Protein AF-A0A1Y0BQH1-F1 (afdb_monomer_lite)

Sequence (44 aa):
MKVVEGDYRTGKMSAAKVSDSDLQAGYALACRLFPAGNLVIAVE

pLDDT: mean 73.61, std 6.1, range [59.81, 84.25]

Structure (mmCIF, N/CA/C/O backbone):
data_AF-A0A1Y0BQH1-F1
#
_entry.id   AF-A0A1Y0BQH1-F1
#
loop_
_atom_site.group_PDB
_atom_site.id
_atom_site.type_symbol
_atom_site.label_atom_id
_atom_site.label_alt_id
_atom_site.label_comp_id
_atom_site.label_asym_id
_atom_site.label_entity_id
_atom_site.label_seq_id
_atom_site.pdbx_PDB_ins_code
_atom_site.Cartn_x
_atom_site.Cartn_y
_atom_site.Cartn_z
_atom_site.occupancy
_atom_site.B_iso_or_equiv
_atom_site.auth_seq_id
_atom_site.auth_comp_id
_atom_site.auth_asym_id
_atom_site.auth_atom_id
_atom_site.pdbx_PDB_model_num
ATOM 1 N N . MET A 1 1 ? 7.248 -1.802 -5.000 1.00 71.94 1 MET A N 1
ATOM 2 C CA . MET A 1 1 ? 6.280 -2.598 -4.220 1.00 71.94 1 MET A CA 1
ATOM 3 C C . MET A 1 1 ? 4.896 -2.081 -4.532 1.00 71.94 1 MET A C 1
ATOM 5 O O . MET A 1 1 ? 4.635 -0.902 -4.312 1.00 71.94 1 MET A O 1
ATOM 9 N N . LYS A 1 2 ? 4.054 -2.948 -5.085 1.00 79.19 2 LYS A N 1
ATOM 10 C CA . LYS A 1 2 ? 2.678 -2.618 -5.441 1.00 79.19 2 LYS A CA 1
ATOM 11 C C . LYS A 1 2 ? 1.742 -3.270 -4.437 1.00 79.19 2 LYS A C 1
ATOM 13 O O . LYS A 1 2 ? 1.912 -4.447 -4.130 1.00 79.19 2 LYS A O 1
ATOM 18 N N . VAL A 1 3 ? 0.783 -2.518 -3.915 1.00 78.62 3 VAL A N 1
ATOM 19 C CA . VAL A 1 3 ? -0.295 -3.102 -3.120 1.00 78.62 3 VAL A CA 1
ATOM 20 C C . VAL A 1 3 ? -1.319 -3.684 -4.083 1.00 78.62 3 VAL A C 1
ATOM 22 O O . VAL A 1 3 ? -1.790 -2.995 -4.985 1.00 78.62 3 VAL A O 1
ATOM 25 N N . VAL A 1 4 ? -1.607 -4.970 -3.920 1.00 80.88 4 VAL A N 1
ATOM 26 C CA . VAL A 1 4 ? -2.609 -5.686 -4.713 1.00 80.88 4 VAL A CA 1
ATOM 27 C C . VAL A 1 4 ? -3.953 -5.625 -4.002 1.00 80.88 4 VAL A C 1
ATOM 29 O O . VAL A 1 4 ? -4.956 -5.323 -4.635 1.00 80.88 4 VAL A O 1
ATOM 32 N N . GLU A 1 5 ? -3.960 -5.839 -2.685 1.00 77.69 5 GLU A N 1
ATOM 33 C CA . GLU A 1 5 ? -5.173 -5.845 -1.867 1.00 77.69 5 GLU A CA 1
ATOM 34 C C . GLU A 1 5 ? -4.890 -5.430 -0.421 1.00 77.69 5 GLU A C 1
ATOM 36 O O . GLU A 1 5 ? -3.784 -5.608 0.094 1.00 77.69 5 GLU A O 1
ATOM 41 N N . GLY A 1 6 ? -5.931 -4.930 0.245 1.00 75.88 6 GLY A N 1
ATOM 42 C CA . GLY A 1 6 ? -5.922 -4.567 1.659 1.00 75.88 6 GLY A CA 1
ATOM 43 C C . GLY A 1 6 ? -5.818 -3.066 1.911 1.00 75.88 6 GLY A C 1
ATOM 44 O O . GLY A 1 6 ? -5.293 -2.306 1.098 1.00 75.88 6 GLY A O 1
ATOM 45 N N . ASP A 1 7 ? -6.321 -2.642 3.068 1.00 78.94 7 ASP A N 1
ATOM 46 C CA . ASP A 1 7 ? -6.236 -1.257 3.514 1.00 78.94 7 ASP A CA 1
ATOM 47 C C . ASP A 1 7 ? -4.829 -0.928 4.011 1.00 78.94 7 ASP A C 1
ATOM 49 O O . ASP A 1 7 ? -4.255 -1.589 4.886 1.00 78.94 7 ASP A O 1
ATOM 53 N N . TYR A 1 8 ? -4.279 0.161 3.491 1.00 81.25 8 TYR A N 1
ATOM 54 C CA . TYR A 1 8 ? -3.001 0.691 3.931 1.00 81.25 8 TYR A CA 1
ATOM 55 C C . TY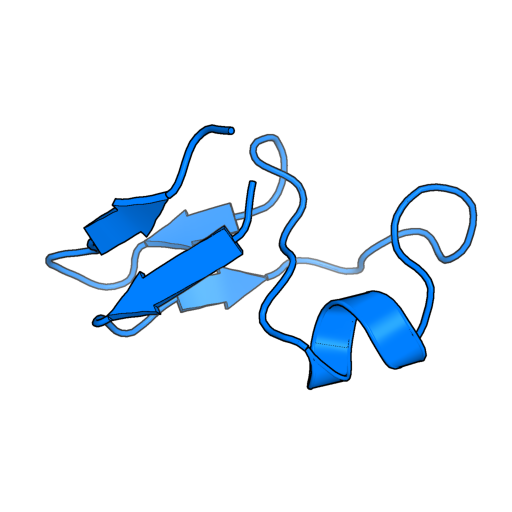R A 1 8 ? -3.057 2.201 4.047 1.00 81.25 8 TYR A C 1
ATOM 57 O O . TYR A 1 8 ? -3.753 2.904 3.317 1.00 81.25 8 TYR A O 1
ATOM 65 N N . ARG A 1 9 ? -2.271 2.711 4.988 1.00 77.88 9 ARG A N 1
ATOM 66 C CA . ARG A 1 9 ? -2.015 4.134 5.138 1.00 77.88 9 ARG A CA 1
ATOM 67 C C . ARG A 1 9 ? -0.595 4.409 4.713 1.00 77.88 9 ARG A C 1
ATOM 69 O O . ARG A 1 9 ? 0.345 3.702 5.064 1.00 77.88 9 ARG A O 1
ATOM 76 N N . THR A 1 10 ? -0.437 5.486 3.976 1.00 72.56 10 THR A N 1
ATOM 77 C CA . THR A 1 10 ? 0.865 5.947 3.530 1.00 72.56 10 THR A CA 1
ATOM 78 C C . THR A 1 10 ? 1.165 7.270 4.204 1.00 72.56 10 THR A C 1
ATOM 80 O O . THR A 1 10 ? 0.335 8.178 4.184 1.00 72.56 10 THR A O 1
ATOM 83 N N . GLY A 1 11 ? 2.346 7.398 4.811 1.00 71.62 11 GLY A N 1
ATOM 84 C CA . GLY A 1 11 ? 2.812 8.705 5.288 1.00 71.62 11 GLY A CA 1
ATOM 85 C C . GLY A 1 11 ? 3.053 9.677 4.124 1.00 71.62 11 GLY A C 1
ATOM 86 O O . GLY A 1 11 ? 2.943 9.290 2.963 1.00 71.62 11 GLY A O 1
ATOM 87 N N . LYS A 1 12 ? 3.451 10.930 4.411 1.00 67.00 12 LYS A N 1
ATOM 88 C CA . LYS A 1 12 ? 3.902 11.886 3.375 1.00 67.00 12 LYS A CA 1
ATOM 89 C C . LYS A 1 12 ? 4.945 11.204 2.485 1.00 67.00 12 LYS A C 1
ATOM 91 O O . LYS A 1 12 ? 6.067 10.967 2.935 1.00 67.00 12 LYS A O 1
ATOM 96 N N . MET A 1 13 ? 4.586 10.843 1.260 1.00 68.62 13 MET A N 1
ATOM 97 C CA . MET A 1 13 ? 5.522 10.240 0.318 1.00 68.62 13 MET A CA 1
ATOM 98 C C . MET A 1 13 ? 6.306 11.356 -0.360 1.00 68.62 13 MET A C 1
ATOM 100 O O . MET A 1 13 ? 5.745 12.374 -0.754 1.00 68.62 13 MET A O 1
ATOM 104 N N . SER A 1 14 ? 7.627 11.207 -0.420 1.00 61.94 14 SER A N 1
ATOM 105 C CA . SER A 1 14 ? 8.448 12.153 -1.168 1.00 61.94 14 SER A CA 1
ATOM 106 C C . SER A 1 14 ? 8.280 11.843 -2.651 1.00 61.94 14 SER A C 1
ATOM 108 O O . SER A 1 14 ? 8.576 10.720 -3.066 1.00 61.94 14 SER A O 1
ATOM 110 N N . ALA A 1 15 ? 7.853 12.840 -3.432 1.00 65.31 15 ALA A N 1
ATOM 111 C CA . ALA A 1 15 ? 7.690 12.731 -4.885 1.00 65.31 15 ALA A CA 1
ATOM 112 C C . ALA A 1 15 ? 8.976 12.275 -5.606 1.00 65.31 15 ALA A C 1
ATOM 114 O O . ALA A 1 15 ? 8.926 11.768 -6.716 1.00 65.31 15 ALA A O 1
ATOM 115 N N . ALA A 1 16 ? 10.136 12.406 -4.951 1.00 66.50 16 ALA A N 1
ATOM 116 C CA . ALA A 1 16 ? 11.424 11.943 -5.457 1.00 66.50 16 ALA A CA 1
ATOM 117 C C . ALA A 1 16 ? 11.569 10.409 -5.531 1.00 66.50 16 ALA A C 1
ATOM 119 O O . ALA A 1 16 ? 12.500 9.926 -6.168 1.00 66.50 16 ALA A O 1
ATOM 120 N N . LYS A 1 17 ? 10.717 9.636 -4.842 1.00 64.69 17 LYS A N 1
ATOM 121 C CA . LYS A 1 17 ? 10.770 8.159 -4.851 1.00 64.69 17 LYS A CA 1
ATOM 122 C C . LYS A 1 17 ? 9.468 7.487 -5.276 1.00 64.69 17 LYS A C 1
ATOM 124 O O . LYS A 1 17 ? 9.508 6.317 -5.632 1.00 64.69 17 LYS A O 1
ATOM 129 N N . VAL A 1 18 ? 8.343 8.190 -5.201 1.00 68.19 18 VAL A N 1
ATOM 130 C CA . VAL A 1 18 ? 7.046 7.719 -5.698 1.00 68.19 18 VAL A CA 1
ATOM 131 C C . VAL A 1 18 ? 6.400 8.901 -6.396 1.00 68.19 18 VAL A C 1
ATOM 133 O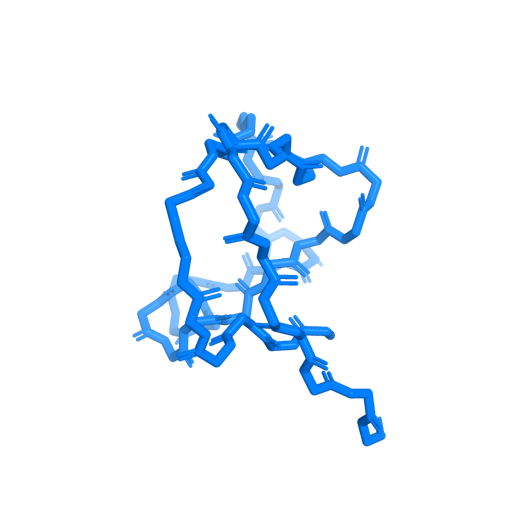 O . VAL A 1 18 ? 6.119 9.905 -5.740 1.00 68.19 18 VAL A O 1
ATOM 13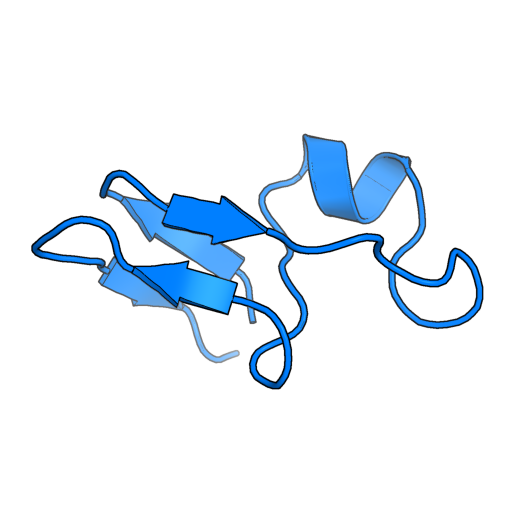6 N N . SER A 1 19 ? 6.215 8.807 -7.708 1.00 69.25 19 SER A N 1
ATOM 137 C CA . SER A 1 19 ? 5.508 9.839 -8.463 1.00 69.25 19 SER A CA 1
ATOM 138 C C . SER A 1 19 ? 4.005 9.745 -8.195 1.00 69.25 19 SER A C 1
ATOM 140 O O . SER A 1 19 ? 3.507 8.727 -7.717 1.00 69.25 19 SER A O 1
ATOM 142 N N . ASP A 1 20 ? 3.248 10.783 -8.539 1.00 71.19 20 ASP A N 1
ATOM 143 C CA . ASP A 1 20 ? 1.785 10.750 -8.394 1.00 71.19 20 ASP A CA 1
ATOM 144 C C . ASP A 1 20 ? 1.151 9.602 -9.209 1.00 71.19 20 ASP A C 1
ATOM 146 O O . ASP A 1 20 ? 0.258 8.901 -8.737 1.00 71.19 20 ASP A O 1
ATOM 150 N N . SER A 1 21 ? 1.714 9.318 -10.388 1.00 72.25 21 SER A N 1
ATOM 151 C CA . SER A 1 21 ? 1.337 8.175 -11.227 1.00 72.25 21 SER A CA 1
ATOM 152 C C . SER A 1 21 ? 1.580 6.826 -10.549 1.00 72.25 21 SER A C 1
ATOM 154 O O . SER A 1 21 ? 0.784 5.906 -10.710 1.00 72.25 21 SER A O 1
ATOM 156 N N . ASP A 1 22 ? 2.656 6.705 -9.769 1.00 72.38 22 ASP A N 1
ATOM 157 C CA . ASP A 1 22 ? 2.961 5.493 -9.009 1.00 72.38 22 ASP A CA 1
ATOM 158 C C . ASP A 1 22 ? 1.937 5.310 -7.878 1.00 72.38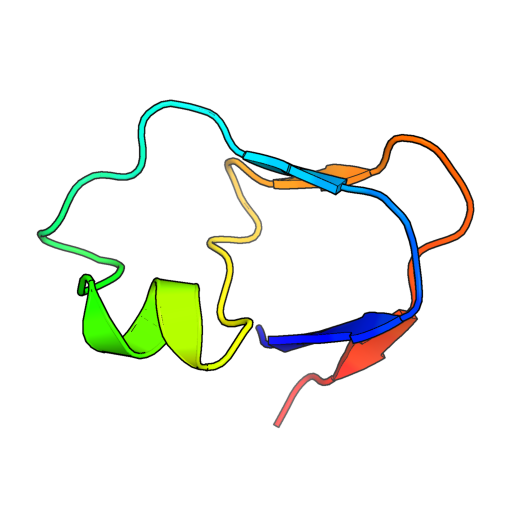 22 ASP A C 1
ATOM 160 O O . ASP A 1 22 ? 1.412 4.213 -7.695 1.00 72.38 22 ASP A O 1
ATOM 164 N N . LEU A 1 23 ? 1.563 6.391 -7.180 1.00 70.12 23 LEU A N 1
ATOM 165 C CA . LEU A 1 23 ? 0.503 6.355 -6.163 1.00 70.12 23 LEU A CA 1
ATOM 166 C C . LEU A 1 23 ? -0.844 5.926 -6.756 1.00 70.12 23 LEU A C 1
ATOM 168 O O . LEU A 1 23 ? -1.509 5.062 -6.184 1.00 70.12 23 LEU A O 1
ATOM 172 N N . GLN A 1 24 ? -1.223 6.475 -7.915 1.00 69.75 24 GLN A N 1
ATOM 173 C CA . GLN A 1 24 ? -2.453 6.089 -8.617 1.00 69.75 24 GLN A CA 1
ATOM 174 C C . GLN A 1 24 ? -2.411 4.643 -9.132 1.00 69.75 24 GLN A C 1
ATOM 176 O O . GLN A 1 24 ? -3.439 3.973 -9.176 1.00 69.75 24 GLN A O 1
ATOM 181 N N . ALA A 1 25 ? -1.226 4.131 -9.468 1.00 69.25 25 ALA A N 1
ATOM 182 C CA . ALA A 1 25 ? -1.023 2.745 -9.881 1.00 69.25 25 ALA A CA 1
ATOM 183 C C . ALA A 1 25 ? -0.952 1.744 -8.703 1.00 69.25 25 ALA A C 1
ATOM 185 O O . ALA A 1 25 ? -0.778 0.541 -8.930 1.00 69.25 25 ALA A O 1
ATOM 186 N N . GLY A 1 26 ? -1.086 2.210 -7.454 1.00 70.38 26 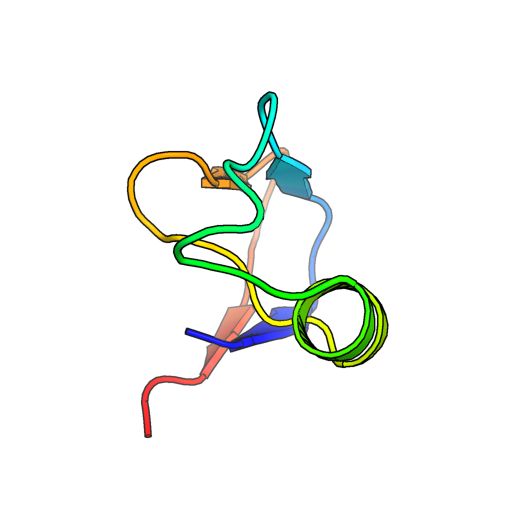GLY A N 1
ATOM 187 C CA . GLY A 1 26 ? -1.017 1.374 -6.250 1.00 70.38 26 GLY A CA 1
ATOM 188 C C . GLY A 1 26 ? 0.411 1.053 -5.800 1.00 70.38 26 GLY A C 1
ATOM 189 O O . GLY A 1 26 ? 0.624 0.151 -4.985 1.00 70.38 26 GLY A O 1
ATOM 190 N N . TYR A 1 27 ? 1.412 1.765 -6.317 1.00 71.81 27 TYR A N 1
ATOM 191 C CA . TYR A 1 27 ? 2.780 1.662 -5.831 1.00 71.81 27 TYR A CA 1
ATOM 192 C C . TYR A 1 27 ? 2.939 2.447 -4.538 1.00 71.81 27 TYR A C 1
ATOM 194 O O . TYR A 1 27 ? 2.577 3.618 -4.417 1.00 71.81 27 TYR A O 1
ATOM 202 N N . ALA A 1 28 ? 3.534 1.779 -3.558 1.00 70.38 28 ALA A N 1
ATOM 203 C CA . ALA A 1 28 ? 3.799 2.358 -2.262 1.00 70.38 28 ALA A CA 1
ATOM 204 C C . ALA A 1 28 ? 5.232 2.079 -1.820 1.00 70.38 28 ALA A C 1
ATOM 206 O O . ALA A 1 28 ? 5.827 1.033 -2.097 1.00 70.38 28 ALA A O 1
ATOM 207 N N . LEU A 1 29 ? 5.796 3.045 -1.101 1.00 72.94 29 LEU A N 1
ATOM 208 C CA . LEU A 1 29 ? 7.147 2.940 -0.579 1.00 72.94 29 LEU A CA 1
ATOM 209 C C . LEU A 1 29 ? 7.122 2.095 0.700 1.00 72.94 29 LEU A C 1
ATOM 211 O O . LEU A 1 29 ? 6.567 2.528 1.708 1.00 72.94 29 LEU A O 1
ATOM 215 N N . ALA A 1 30 ? 7.748 0.916 0.665 1.00 67.69 30 ALA A N 1
ATOM 216 C CA . ALA A 1 30 ? 7.725 -0.063 1.758 1.00 67.69 30 ALA A CA 1
ATOM 217 C C . ALA A 1 30 ? 8.111 0.537 3.124 1.00 67.69 30 ALA A C 1
ATOM 219 O O . ALA A 1 30 ? 7.485 0.249 4.134 1.00 67.69 30 ALA A O 1
ATOM 220 N N . CYS A 1 31 ? 9.083 1.453 3.156 1.00 72.00 31 CYS A N 1
ATOM 221 C CA . CYS A 1 31 ? 9.533 2.101 4.391 1.00 72.00 31 CYS A CA 1
ATOM 222 C C . CYS A 1 31 ? 8.524 3.099 4.998 1.00 72.00 31 CYS A C 1
ATOM 224 O O . CYS A 1 31 ? 8.766 3.614 6.086 1.00 72.00 31 CYS A O 1
ATOM 226 N N . ARG A 1 32 ? 7.444 3.451 4.287 1.00 69.62 32 ARG A N 1
ATOM 227 C CA . ARG A 1 32 ? 6.396 4.389 4.741 1.00 69.62 32 ARG A CA 1
ATOM 228 C C . ARG A 1 32 ? 4.978 3.864 4.520 1.00 69.62 32 ARG A C 1
ATOM 230 O O . ARG A 1 32 ? 4.022 4.641 4.608 1.00 69.62 32 ARG A O 1
ATOM 237 N N . LEU A 1 33 ? 4.850 2.576 4.217 1.00 75.25 33 LEU A N 1
ATOM 238 C CA . LEU A 1 33 ? 3.577 1.894 4.109 1.00 75.25 33 LEU A CA 1
ATOM 239 C C . LEU A 1 33 ? 3.224 1.296 5.473 1.00 75.25 33 LEU A C 1
ATOM 241 O O . LEU A 1 33 ? 3.984 0.519 6.042 1.00 75.25 33 LEU A O 1
ATOM 245 N N . PHE A 1 34 ? 2.064 1.684 5.987 1.00 78.06 34 PHE A N 1
ATOM 246 C CA . PHE A 1 34 ? 1.514 1.201 7.241 1.00 78.06 34 PHE A CA 1
ATOM 247 C C . PHE A 1 34 ? 0.273 0.368 6.918 1.00 78.06 34 PHE A C 1
ATOM 249 O O . PHE A 1 34 ? -0.769 0.948 6.596 1.00 78.06 34 PHE A O 1
ATOM 256 N N . PRO A 1 35 ? 0.367 -0.970 6.944 1.00 77.25 35 PRO A N 1
ATOM 257 C CA . PRO A 1 35 ? -0.803 -1.815 6.751 1.00 77.25 35 PRO A CA 1
ATOM 258 C C . PRO A 1 35 ? -1.798 -1.556 7.888 1.00 77.25 35 PRO A C 1
ATOM 260 O O . PRO A 1 35 ? -1.425 -1.572 9.061 1.00 77.25 35 PRO A O 1
ATOM 263 N N . ALA A 1 36 ? -3.056 -1.281 7.543 1.00 81.31 36 ALA A N 1
ATOM 264 C CA . ALA A 1 36 ? -4.139 -1.122 8.517 1.00 81.31 36 ALA A CA 1
ATOM 265 C C . ALA A 1 36 ? -4.845 -2.457 8.822 1.00 81.31 36 ALA A C 1
ATOM 267 O O . ALA A 1 36 ? -5.752 -2.507 9.649 1.00 81.31 36 ALA A O 1
ATOM 268 N N . GLY A 1 37 ? -4.413 -3.537 8.168 1.00 80.69 37 GLY A N 1
ATOM 269 C CA . GLY A 1 37 ? -4.938 -4.886 8.308 1.00 80.69 37 GLY A CA 1
ATOM 270 C C . GLY A 1 37 ? -4.147 -5.867 7.446 1.00 80.69 37 GLY A C 1
ATO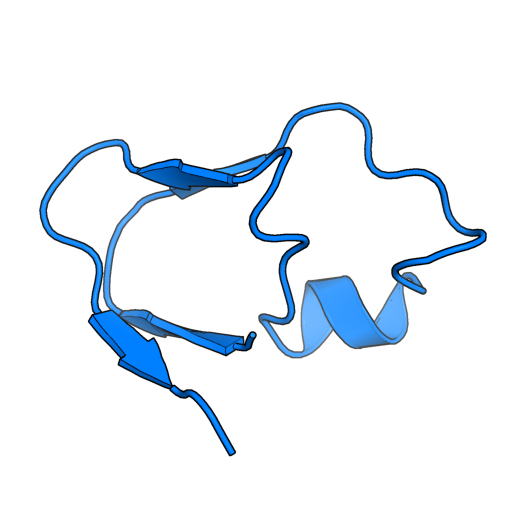M 271 O O . GLY A 1 37 ? -2.962 -5.654 7.179 1.00 80.69 37 GLY A O 1
ATOM 272 N N . ASN A 1 38 ? -4.809 -6.934 6.996 1.00 83.00 38 ASN A N 1
ATOM 273 C CA . ASN A 1 38 ? -4.210 -7.876 6.056 1.00 83.00 38 ASN A CA 1
ATOM 274 C C . ASN A 1 38 ? -3.969 -7.182 4.716 1.00 83.00 38 ASN A C 1
ATOM 276 O O . ASN A 1 38 ? -4.899 -6.665 4.101 1.00 83.00 38 ASN A O 1
ATOM 280 N N . LEU A 1 39 ? -2.710 -7.182 4.290 1.00 82.88 39 LEU A N 1
ATOM 281 C CA . LEU A 1 39 ? -2.255 -6.524 3.079 1.00 82.88 39 LEU A CA 1
ATOM 282 C C . LEU A 1 39 ? -1.562 -7.540 2.178 1.00 82.88 39 LEU A C 1
ATOM 284 O O . LEU A 1 39 ? -0.662 -8.256 2.620 1.00 82.88 39 LEU A O 1
ATOM 288 N N . VAL A 1 40 ? -1.945 -7.556 0.908 1.00 84.12 40 VAL A N 1
ATOM 289 C CA . VAL A 1 40 ? -1.313 -8.352 -0.138 1.00 84.12 40 VAL A CA 1
ATOM 290 C C . VAL A 1 40 ? -0.507 -7.415 -1.021 1.00 84.12 40 VAL A C 1
ATOM 292 O O . VAL A 1 40 ? -1.027 -6.444 -1.572 1.00 84.12 40 VAL A O 1
ATOM 295 N N . ILE A 1 41 ? 0.783 -7.705 -1.151 1.00 84.25 41 ILE A N 1
ATOM 296 C CA . ILE A 1 41 ? 1.720 -6.901 -1.933 1.00 84.25 41 ILE A CA 1
ATOM 297 C C . ILE A 1 41 ? 2.386 -7.760 -2.999 1.00 84.25 41 ILE A C 1
ATOM 299 O O . ILE A 1 41 ? 2.767 -8.899 -2.741 1.00 84.25 41 ILE A O 1
ATOM 303 N N . ALA A 1 42 ? 2.545 -7.192 -4.190 1.00 82.19 42 ALA A N 1
ATOM 304 C CA . ALA A 1 42 ? 3.331 -7.771 -5.264 1.00 82.19 42 ALA A CA 1
ATOM 305 C C . ALA A 1 42 ? 4.758 -7.209 -5.215 1.00 82.19 42 ALA A C 1
ATOM 307 O O . ALA A 1 42 ? 4.977 -5.986 -5.158 1.00 82.19 42 ALA A O 1
ATOM 308 N N . VAL A 1 43 ? 5.718 -8.131 -5.227 1.00 72.25 43 VAL A N 1
ATOM 309 C CA . VAL A 1 43 ? 7.145 -7.864 -5.400 1.00 72.25 43 VAL A CA 1
ATOM 310 C C . VAL A 1 43 ? 7.522 -8.471 -6.747 1.00 72.25 43 VAL A C 1
ATOM 312 O O . VAL A 1 43 ? 7.612 -9.689 -6.861 1.00 72.25 43 VAL A O 1
ATOM 315 N N . GLU A 1 44 ? 7.663 -7.614 -7.753 1.00 59.81 44 GLU A N 1
ATOM 316 C CA . GLU A 1 44 ? 8.318 -7.929 -9.028 1.00 59.81 44 GLU A CA 1
ATOM 317 C C . GLU A 1 44 ? 9.701 -7.277 -9.052 1.00 59.81 44 GLU A C 1
ATOM 319 O O . GLU A 1 44 ? 9.829 -6.168 -8.469 1.00 59.81 44 GLU A O 1
#

Radius of gyration: 9.71 Å; chains: 1; bounding box: 18×21×20 Å

Foldseek 3Di:
DAWPDADKDFDPDDCVVAPPVNVVRRHGDPVGIGGPDDTDDDDD

Secondary structure (DSSP, 8-state):
-EEEES-EEE----TTTS-HHHHHTTB--GGGEEESS--EEE--